Protein AF-A0A7U9MUW4-F1 (afdb_monomer_lite)

Foldseek 3Di:
DCQVVDPALLVRPCPVDPVPVCPQVFFDLAHCVCVVVLSVCCVPPNPVVSVVQVVLLVVLLVCCCVQQDPVPCNLLSRLLSSPDGSVLSVVLVVVLVVDPCSVVDDSPVSNVSSSVSSVVSCVVVVHDSDGGHDD

pLDDT: mean 93.7, std 6.71, range [52.69, 98.75]

Sequence (135 aa):
MEHNGVEYCCQCREYPCEKYEHIDDFDSFITHRNRRADLEKVRQFGAEAYNTEQMEKMKILDILLSGYNDGRKKTFFCVAVNLLNLQELREALREIESRLDMETLTLKEKSAFATGVLSEIASRRKVDLKLHRKK

Structure (mmCIF, N/CA/C/O backbone):
data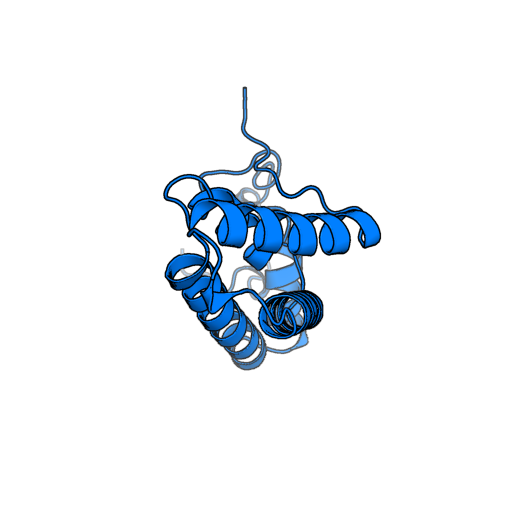_AF-A0A7U9MUW4-F1
#
_entry.id   AF-A0A7U9MUW4-F1
#
loop_
_atom_site.group_PDB
_atom_site.id
_atom_site.type_symbol
_atom_site.label_atom_id
_atom_site.label_alt_id
_atom_site.label_comp_id
_atom_site.label_asym_id
_atom_site.label_entity_id
_atom_site.label_seq_id
_atom_site.pdbx_PDB_ins_code
_atom_site.Cartn_x
_atom_site.Cartn_y
_atom_site.Cartn_z
_atom_site.occupancy
_atom_site.B_iso_or_equiv
_atom_site.auth_seq_id
_atom_site.auth_comp_id
_atom_site.auth_asym_id
_atom_site.auth_atom_id
_atom_site.pdbx_PDB_model_num
ATOM 1 N N . MET A 1 1 ? 9.875 16.025 -26.424 1.00 52.69 1 MET A N 1
ATOM 2 C CA . MET A 1 1 ? 10.540 14.825 -26.965 1.00 52.69 1 MET A CA 1
ATOM 3 C C . MET A 1 1 ? 9.595 13.663 -26.761 1.00 52.69 1 MET A C 1
ATOM 5 O O . MET A 1 1 ? 9.322 13.305 -25.623 1.00 52.69 1 MET A O 1
ATOM 9 N N . GLU A 1 2 ? 9.020 13.166 -27.849 1.00 60.44 2 GLU A N 1
ATOM 10 C CA . GLU A 1 2 ? 8.216 11.947 -27.843 1.00 60.44 2 GLU A CA 1
ATOM 11 C C . GLU A 1 2 ? 9.194 10.770 -27.883 1.00 60.44 2 GLU A C 1
ATOM 13 O O . GLU A 1 2 ? 9.922 10.601 -28.858 1.00 60.44 2 GLU A O 1
ATOM 18 N N . HIS A 1 3 ? 9.274 9.988 -26.805 1.00 67.31 3 HIS A N 1
ATOM 19 C CA . HIS A 1 3 ? 10.130 8.799 -26.739 1.00 67.31 3 HIS A CA 1
ATOM 20 C C . HIS A 1 3 ? 9.488 7.646 -27.533 1.00 67.31 3 HIS A C 1
ATOM 22 O O . HIS A 1 3 ? 9.123 6.625 -26.962 1.00 67.31 3 HIS A O 1
ATOM 28 N N . ASN A 1 4 ? 9.286 7.819 -28.845 1.00 72.38 4 ASN A N 1
ATOM 29 C CA . ASN A 1 4 ? 8.655 6.833 -29.737 1.00 72.38 4 ASN A CA 1
ATOM 30 C C . ASN A 1 4 ? 7.256 6.346 -29.296 1.00 72.38 4 ASN A C 1
ATOM 32 O O . ASN A 1 4 ? 6.879 5.215 -29.588 1.00 72.38 4 ASN A O 1
ATOM 36 N N . GLY A 1 5 ? 6.483 7.173 -28.586 1.00 79.88 5 GLY A N 1
ATOM 37 C CA . GLY A 1 5 ? 5.124 6.810 -28.164 1.00 79.88 5 GLY A CA 1
ATOM 38 C C . GLY A 1 5 ? 5.054 5.669 -27.142 1.00 79.88 5 GLY A C 1
ATOM 39 O O . GLY A 1 5 ? 4.019 5.021 -27.041 1.00 79.88 5 GLY A O 1
ATOM 40 N N . VAL A 1 6 ? 6.137 5.401 -26.400 1.00 85.31 6 VAL A N 1
ATOM 41 C CA . VAL A 1 6 ? 6.113 4.404 -25.319 1.00 85.31 6 VAL A CA 1
ATOM 42 C C . VAL A 1 6 ? 5.205 4.852 -24.169 1.00 85.31 6 VAL A C 1
ATOM 44 O O . VAL A 1 6 ? 5.213 6.020 -23.779 1.00 85.31 6 VAL A O 1
ATOM 47 N N . GLU A 1 7 ? 4.446 3.915 -23.604 1.00 85.88 7 GLU A N 1
ATOM 48 C CA . GLU A 1 7 ? 3.471 4.176 -22.535 1.00 85.88 7 GLU A CA 1
ATOM 49 C C . GLU A 1 7 ? 4.119 4.168 -21.144 1.00 85.88 7 GLU A C 1
ATOM 51 O O . GLU A 1 7 ? 3.690 4.886 -20.241 1.00 85.88 7 GLU A O 1
ATOM 56 N N . TYR A 1 8 ? 5.182 3.377 -20.970 1.00 88.38 8 TYR A N 1
ATOM 57 C CA . TYR A 1 8 ? 5.873 3.209 -19.695 1.00 88.38 8 TYR A CA 1
ATOM 58 C C . TYR A 1 8 ? 7.357 3.543 -19.804 1.00 88.38 8 TYR A C 1
ATOM 60 O O . TYR A 1 8 ? 8.021 3.222 -20.788 1.00 88.38 8 TYR A O 1
ATOM 68 N N . CYS A 1 9 ? 7.920 4.110 -18.731 1.00 91.12 9 CYS A N 1
ATOM 69 C CA . CYS A 1 9 ? 9.351 4.418 -18.665 1.00 91.12 9 CYS A CA 1
ATOM 70 C C . CYS A 1 9 ? 10.216 3.187 -18.977 1.00 91.12 9 CYS A C 1
ATOM 72 O O . CYS A 1 9 ? 11.165 3.307 -19.738 1.00 91.12 9 CYS A O 1
ATOM 74 N N . CYS A 1 10 ? 9.847 1.997 -18.486 1.00 91.81 10 CYS A N 1
ATOM 75 C CA . CYS A 1 10 ? 10.587 0.752 -18.726 1.00 91.81 10 CYS A CA 1
ATOM 76 C C . CYS A 1 10 ? 10.610 0.264 -20.185 1.00 91.81 10 CYS A C 1
ATOM 78 O O . CYS A 1 10 ? 11.362 -0.658 -20.493 1.00 91.81 10 CYS A O 1
ATOM 80 N N . GLN A 1 11 ? 9.815 0.867 -21.073 1.00 90.38 11 GLN A N 1
ATOM 81 C CA . GLN A 1 11 ? 9.820 0.597 -22.513 1.00 90.38 11 GLN A CA 1
ATOM 82 C C . GLN A 1 11 ? 10.758 1.549 -23.278 1.00 90.38 11 GLN A C 1
ATOM 84 O O . GLN A 1 11 ? 11.082 1.303 -24.440 1.00 90.38 11 GLN A O 1
ATOM 89 N N . CYS A 1 12 ? 11.206 2.640 -22.649 1.00 90.94 12 CYS A N 1
ATOM 90 C CA . CYS A 1 12 ? 12.159 3.562 -23.250 1.00 90.94 12 CYS A CA 1
ATOM 91 C C . CYS A 1 12 ? 13.559 2.934 -23.297 1.00 90.94 12 CYS A C 1
ATOM 93 O O . CYS A 1 12 ? 14.035 2.383 -22.307 1.00 90.94 12 CYS A O 1
ATOM 95 N N . ARG A 1 13 ? 14.264 3.077 -24.426 1.00 88.31 13 ARG A N 1
ATOM 96 C CA . ARG A 1 13 ? 15.649 2.586 -24.579 1.00 88.31 13 ARG A CA 1
ATOM 97 C C . ARG A 1 13 ? 16.645 3.280 -23.652 1.00 88.31 13 ARG A C 1
ATOM 99 O O . ARG A 1 13 ? 17.680 2.709 -23.341 1.00 88.31 13 ARG A O 1
ATOM 106 N N . GLU A 1 14 ? 16.330 4.500 -23.233 1.00 91.00 14 GLU A N 1
ATOM 107 C CA . GLU A 1 14 ? 17.152 5.295 -22.319 1.00 91.00 14 GLU A CA 1
ATOM 108 C C . GLU A 1 14 ? 16.835 5.001 -20.849 1.00 91.00 14 GLU A C 1
ATOM 110 O O . GLU A 1 14 ? 17.419 5.624 -19.972 1.00 91.00 14 GLU A O 1
ATOM 115 N N . TYR A 1 15 ? 15.891 4.101 -20.547 1.00 89.69 15 TYR A N 1
ATOM 116 C CA . TYR A 1 15 ? 15.525 3.797 -19.169 1.00 89.69 15 TYR A CA 1
ATOM 117 C C . TYR A 1 15 ? 16.528 2.847 -18.495 1.00 89.69 15 TYR A C 1
ATOM 119 O O . TYR A 1 15 ? 16.841 1.795 -19.057 1.00 89.69 15 TYR A O 1
ATOM 127 N N . PRO A 1 16 ? 16.939 3.127 -17.243 1.00 92.31 16 PRO A N 1
ATOM 128 C CA . PRO A 1 16 ? 16.677 4.348 -16.472 1.00 92.31 16 PRO A CA 1
ATOM 129 C C . PRO A 1 16 ? 17.513 5.538 -16.981 1.00 92.31 16 PRO A C 1
ATOM 131 O O . PRO A 1 16 ? 18.723 5.408 -17.140 1.00 92.31 16 PRO A O 1
ATOM 134 N N . CYS A 1 17 ? 16.879 6.697 -17.200 1.00 91.38 17 CYS A N 1
ATOM 135 C CA . CYS A 1 17 ? 17.562 7.914 -17.660 1.00 91.38 17 CYS A CA 1
ATOM 136 C C . CYS A 1 17 ? 17.969 8.818 -16.484 1.00 91.38 17 CYS A C 1
ATOM 138 O O . CYS A 1 17 ? 17.646 8.520 -15.335 1.00 91.38 17 CYS A O 1
ATOM 140 N N . GLU A 1 18 ? 18.608 9.958 -16.763 1.00 91.75 18 GLU A N 1
ATOM 141 C CA . GLU A 1 18 ? 19.039 10.956 -15.760 1.00 91.75 18 GLU A CA 1
ATOM 142 C C . GLU A 1 18 ? 17.930 11.379 -14.776 1.00 91.75 18 GLU A C 1
ATOM 144 O O . GLU A 1 18 ? 18.191 11.649 -13.612 1.00 91.75 18 GLU A O 1
ATOM 149 N N . LYS A 1 19 ? 16.654 11.341 -15.189 1.00 87.56 19 LYS A N 1
ATOM 150 C CA . LYS A 1 19 ? 15.511 11.651 -14.308 1.00 87.56 19 LYS A CA 1
ATOM 151 C C . LYS A 1 19 ? 15.303 10.634 -13.182 1.00 87.56 19 LYS A C 1
ATOM 153 O O . LYS A 1 19 ? 14.582 10.926 -12.233 1.00 87.56 19 LYS A O 1
ATOM 158 N N . TYR A 1 20 ? 15.858 9.431 -13.322 1.00 90.38 20 TYR A N 1
ATOM 159 C CA . TYR A 1 20 ? 15.832 8.386 -12.299 1.00 90.38 20 TYR A CA 1
ATOM 160 C C . TYR A 1 20 ? 17.032 8.464 -11.350 1.00 90.38 20 TYR A C 1
ATOM 162 O O . TYR A 1 20 ? 17.103 7.684 -10.399 1.00 90.38 20 TYR A O 1
ATOM 170 N N . GLU A 1 21 ? 17.956 9.399 -11.572 1.00 89.44 21 GLU A N 1
ATOM 171 C CA . GLU A 1 21 ? 18.997 9.711 -10.603 1.00 89.44 21 GLU A CA 1
ATOM 172 C C . GLU A 1 21 ? 18.343 10.315 -9.350 1.00 89.44 21 GLU A C 1
ATOM 174 O O . GLU A 1 21 ? 17.508 11.215 -9.441 1.00 89.44 21 GLU A O 1
ATOM 179 N N . HIS A 1 22 ? 18.652 9.766 -8.172 1.00 90.25 22 HIS A N 1
ATOM 180 C CA . HIS A 1 22 ? 18.123 10.199 -6.868 1.00 90.25 22 HIS A CA 1
ATOM 181 C C . HIS A 1 22 ? 16.588 10.166 -6.684 1.00 90.25 22 HIS A C 1
ATOM 183 O O . HIS A 1 22 ? 16.076 10.574 -5.640 1.00 90.25 22 HIS A O 1
ATOM 189 N N . ILE A 1 23 ? 15.819 9.655 -7.655 1.00 88.81 23 ILE A N 1
ATOM 190 C CA . ILE A 1 23 ? 14.343 9.693 -7.624 1.00 88.81 23 ILE A CA 1
ATOM 191 C C . ILE A 1 23 ? 13.732 8.833 -6.501 1.00 88.81 23 ILE A C 1
ATOM 193 O O . ILE A 1 23 ? 12.582 9.046 -6.104 1.00 88.81 23 ILE A O 1
ATOM 197 N N . ASP A 1 24 ? 14.498 7.868 -5.992 1.00 89.75 24 ASP A N 1
ATOM 198 C CA . ASP A 1 24 ? 14.100 6.945 -4.926 1.00 89.75 24 ASP A CA 1
ATOM 199 C C . ASP A 1 24 ? 14.809 7.248 -3.588 1.00 89.75 24 ASP A C 1
ATOM 201 O O . ASP A 1 24 ? 14.617 6.511 -2.624 1.00 89.75 24 ASP A O 1
ATOM 205 N N . ASP A 1 25 ? 15.588 8.337 -3.500 1.00 91.38 25 ASP A N 1
ATOM 206 C CA . ASP A 1 25 ? 16.310 8.718 -2.272 1.00 91.38 25 ASP A CA 1
ATOM 207 C C . ASP A 1 25 ? 15.349 9.066 -1.129 1.00 91.38 25 ASP A C 1
ATOM 209 O O . ASP A 1 25 ? 15.627 8.805 0.042 1.00 91.38 25 ASP A O 1
ATOM 213 N N . PHE A 1 26 ? 14.209 9.670 -1.474 1.00 93.44 26 PHE A N 1
ATOM 214 C CA . PHE A 1 26 ? 13.174 10.052 -0.527 1.00 93.44 26 PHE A CA 1
ATOM 215 C C . PHE A 1 26 ? 11.787 9.828 -1.113 1.00 93.44 26 PHE A C 1
ATOM 217 O O . PHE A 1 26 ? 11.531 10.085 -2.289 1.00 93.44 26 PHE A O 1
ATOM 224 N N . ASP A 1 27 ? 10.872 9.421 -0.246 1.00 94.31 27 ASP A N 1
ATOM 225 C CA . ASP A 1 27 ? 9.451 9.348 -0.519 1.00 94.31 27 ASP A CA 1
ATOM 226 C C . ASP A 1 27 ? 8.833 10.752 -0.590 1.00 94.31 27 ASP A C 1
ATOM 228 O O . ASP A 1 27 ? 9.218 11.682 0.128 1.00 94.31 27 ASP A O 1
ATOM 232 N N . SER A 1 28 ? 7.805 10.880 -1.425 1.00 89.19 28 SER A N 1
ATOM 233 C CA . SER A 1 28 ? 6.992 12.088 -1.542 1.00 89.19 28 SER A CA 1
ATOM 234 C C . SER A 1 28 ? 5.758 11.999 -0.625 1.00 89.19 28 SER A C 1
ATOM 236 O O . SER A 1 28 ? 5.852 11.702 0.572 1.00 89.19 28 SER A O 1
ATOM 238 N N . PHE A 1 29 ? 4.567 12.255 -1.170 1.00 88.25 29 PHE A N 1
ATOM 239 C CA . PHE A 1 29 ? 3.306 11.944 -0.496 1.00 88.25 29 PHE A CA 1
ATOM 240 C C . PHE A 1 29 ? 2.948 10.448 -0.598 1.00 88.25 29 PHE A C 1
ATOM 242 O O . PHE A 1 29 ? 2.109 9.979 0.171 1.00 88.25 29 PHE A O 1
ATOM 249 N N . ILE A 1 30 ? 3.618 9.705 -1.489 1.00 91.69 30 ILE A N 1
ATOM 250 C CA . ILE A 1 30 ? 3.590 8.239 -1.607 1.00 91.69 30 ILE A CA 1
ATOM 251 C C . ILE A 1 30 ? 5.008 7.669 -1.512 1.00 91.69 30 ILE A C 1
ATOM 253 O O . ILE A 1 30 ? 5.985 8.392 -1.718 1.00 91.69 30 ILE A O 1
ATOM 257 N N . THR A 1 31 ? 5.119 6.371 -1.218 1.00 95.00 31 THR A N 1
ATOM 258 C CA . THR A 1 31 ? 6.424 5.704 -1.205 1.00 95.00 31 THR A CA 1
ATOM 259 C C . THR A 1 31 ? 6.929 5.420 -2.616 1.00 95.00 31 THR A C 1
ATOM 261 O O . THR A 1 31 ? 6.150 5.128 -3.521 1.00 95.00 31 THR A O 1
ATOM 264 N N . HIS A 1 32 ? 8.238 5.532 -2.811 1.00 94.44 32 HIS A N 1
ATOM 265 C CA . HIS A 1 32 ? 8.919 5.270 -4.076 1.00 94.44 32 HIS A CA 1
ATOM 266 C C . HIS A 1 32 ? 9.537 3.867 -4.127 1.00 94.44 32 HIS A C 1
ATOM 268 O O . HIS A 1 32 ? 9.910 3.398 -5.198 1.00 94.44 32 HIS A O 1
ATOM 274 N N . ARG A 1 33 ? 9.592 3.153 -2.994 1.00 93.06 33 ARG A N 1
ATOM 275 C CA . ARG A 1 33 ? 10.347 1.896 -2.847 1.00 93.06 33 ARG A CA 1
ATOM 276 C C . ARG A 1 33 ? 9.958 0.787 -3.825 1.00 93.06 33 ARG A C 1
ATOM 278 O O . ARG A 1 33 ? 10.830 0.035 -4.247 1.00 93.06 33 ARG A O 1
ATOM 285 N N . ASN A 1 34 ? 8.687 0.707 -4.221 1.00 94.44 34 ASN A N 1
ATOM 286 C CA . ASN A 1 34 ? 8.231 -0.285 -5.197 1.00 94.44 34 ASN A CA 1
ATOM 287 C C . ASN A 1 34 ? 8.254 0.211 -6.649 1.00 94.44 34 ASN A C 1
ATOM 289 O O . ASN A 1 34 ? 8.086 -0.605 -7.548 1.00 94.44 34 ASN A O 1
ATOM 293 N N . ARG A 1 35 ? 8.544 1.493 -6.922 1.00 92.75 35 ARG A N 1
ATOM 294 C CA . ARG A 1 35 ? 8.459 2.089 -8.271 1.00 92.75 35 ARG A CA 1
ATOM 295 C C . ARG A 1 35 ? 9.232 1.288 -9.318 1.00 92.75 35 ARG A C 1
ATOM 297 O O . ARG A 1 35 ? 8.700 0.979 -10.381 1.00 92.75 35 ARG A O 1
ATOM 304 N N . ARG A 1 36 ? 10.493 0.953 -9.033 1.00 92.81 36 ARG A N 1
ATOM 305 C CA . ARG A 1 36 ? 11.341 0.211 -9.981 1.00 92.81 36 ARG A CA 1
ATOM 306 C C . ARG A 1 36 ? 10.854 -1.223 -10.174 1.00 92.81 36 ARG A C 1
ATOM 308 O O . ARG A 1 36 ? 10.845 -1.702 -11.303 1.00 92.81 36 ARG A O 1
ATOM 315 N N . ALA A 1 37 ? 10.430 -1.883 -9.097 1.00 93.12 37 ALA A N 1
ATOM 316 C CA . ALA A 1 37 ? 9.878 -3.235 -9.156 1.00 93.12 37 ALA A CA 1
ATOM 317 C C . ALA A 1 37 ? 8.541 -3.274 -9.917 1.00 93.12 37 ALA A C 1
ATOM 319 O O . ALA A 1 37 ? 8.300 -4.195 -10.688 1.00 93.12 37 ALA A O 1
ATOM 320 N N . ASP A 1 38 ? 7.703 -2.252 -9.764 1.00 94.94 38 ASP A N 1
ATOM 321 C CA . ASP A 1 38 ? 6.439 -2.106 -10.484 1.00 94.94 38 ASP A CA 1
ATOM 322 C C . ASP A 1 38 ? 6.668 -1.896 -11.986 1.00 94.94 38 ASP A C 1
ATOM 324 O O . ASP A 1 38 ? 6.044 -2.561 -12.811 1.00 94.94 38 ASP A O 1
ATOM 328 N N . LEU A 1 39 ? 7.626 -1.040 -12.356 1.00 94.44 39 LEU A N 1
ATOM 329 C CA . LEU A 1 39 ? 8.037 -0.874 -13.753 1.00 94.44 39 LEU A CA 1
ATOM 330 C C . LEU A 1 39 ? 8.613 -2.170 -14.340 1.00 94.44 39 LEU A C 1
ATOM 332 O O . LEU A 1 39 ? 8.370 -2.480 -15.507 1.00 94.44 39 LEU A O 1
ATOM 336 N N . GLU A 1 40 ? 9.333 -2.952 -13.535 1.00 94.25 40 GLU A N 1
ATOM 337 C CA . GLU A 1 40 ? 9.820 -4.268 -13.940 1.00 94.25 40 GLU A CA 1
ATOM 338 C C . GLU A 1 40 ? 8.674 -5.266 -14.152 1.00 94.25 40 GLU A C 1
ATOM 340 O O . GLU A 1 40 ? 8.685 -5.995 -15.141 1.00 94.25 40 GLU A O 1
ATOM 345 N N . LYS A 1 41 ? 7.642 -5.262 -13.298 1.00 94.56 41 LYS A N 1
ATOM 346 C CA . LYS A 1 41 ? 6.437 -6.081 -13.504 1.00 94.56 41 LYS A CA 1
ATOM 347 C C . LYS A 1 41 ? 5.741 -5.742 -14.817 1.00 94.56 41 LYS A C 1
ATOM 349 O O . LYS A 1 41 ? 5.374 -6.655 -15.550 1.00 94.56 41 LYS A O 1
ATOM 354 N N . VAL A 1 42 ? 5.598 -4.454 -15.139 1.00 95.31 42 VAL A N 1
ATOM 355 C CA . VAL A 1 42 ? 5.034 -4.025 -16.430 1.00 95.31 42 VAL A CA 1
ATOM 356 C C . VAL A 1 42 ? 5.887 -4.540 -17.588 1.00 95.31 42 VAL A C 1
ATOM 358 O O . VAL A 1 42 ? 5.347 -5.030 -18.576 1.00 95.31 42 VAL A O 1
ATOM 361 N N . ARG A 1 43 ? 7.218 -4.486 -17.461 1.00 93.12 43 ARG A N 1
ATOM 362 C CA . ARG A 1 43 ? 8.137 -4.993 -18.487 1.00 93.12 43 ARG A CA 1
ATOM 363 C C . ARG A 1 43 ? 8.029 -6.510 -18.679 1.00 93.12 43 ARG A C 1
ATOM 365 O O . ARG A 1 43 ? 8.093 -6.973 -19.811 1.00 93.12 43 ARG A O 1
ATOM 372 N N . GLN A 1 44 ? 7.889 -7.269 -17.593 1.00 95.31 44 GLN A N 1
ATOM 373 C CA . GLN A 1 44 ? 7.884 -8.737 -17.614 1.00 95.31 44 GLN A CA 1
ATOM 374 C C . GLN A 1 44 ? 6.522 -9.337 -17.974 1.00 95.31 44 GLN A C 1
ATOM 376 O O . GLN A 1 44 ? 6.462 -10.316 -18.713 1.00 95.31 44 GLN A O 1
ATOM 381 N N . PHE A 1 45 ? 5.438 -8.770 -17.444 1.00 94.75 45 PHE A N 1
ATOM 382 C CA . PHE A 1 45 ? 4.092 -9.352 -17.510 1.00 94.75 45 PHE A CA 1
ATOM 383 C C . PHE A 1 45 ? 3.094 -8.493 -18.294 1.00 94.75 45 PHE A C 1
ATOM 385 O O . PHE A 1 45 ? 1.960 -8.913 -18.510 1.00 94.75 45 PHE A O 1
ATOM 392 N N . GLY A 1 46 ? 3.505 -7.304 -18.736 1.00 94.69 46 GLY A N 1
ATOM 393 C CA . GLY A 1 46 ? 2.654 -6.363 -19.452 1.00 94.69 46 GLY A CA 1
ATOM 394 C C . GLY A 1 46 ? 1.839 -5.446 -18.536 1.00 94.69 46 GLY A C 1
ATOM 395 O O . GLY A 1 46 ? 1.620 -5.703 -17.349 1.00 94.69 46 GLY A O 1
ATOM 396 N N . ALA A 1 47 ? 1.373 -4.346 -19.127 1.00 93.69 47 ALA A N 1
ATOM 397 C CA . ALA A 1 47 ? 0.589 -3.313 -18.457 1.00 93.69 47 ALA A CA 1
ATOM 398 C C . ALA A 1 47 ? -0.753 -3.831 -17.923 1.00 93.69 47 ALA A C 1
ATOM 400 O O . ALA A 1 47 ? -1.155 -3.481 -16.818 1.00 93.69 47 ALA A O 1
ATOM 401 N N . GLU A 1 48 ? -1.434 -4.694 -18.679 1.00 95.62 48 GLU A N 1
ATOM 402 C CA . GLU A 1 48 ? -2.745 -5.235 -18.307 1.00 95.62 48 GLU A CA 1
ATOM 403 C C . GLU A 1 48 ? -2.683 -6.084 -17.028 1.00 95.62 48 GLU A C 1
ATOM 405 O O . GLU A 1 48 ? -3.484 -5.890 -16.107 1.00 95.62 48 GLU A O 1
ATOM 410 N N . ALA A 1 49 ? -1.690 -6.973 -16.929 1.00 95.69 49 ALA A N 1
ATOM 411 C CA . ALA A 1 49 ? -1.479 -7.800 -15.745 1.00 95.69 49 ALA A CA 1
ATOM 412 C C . ALA A 1 49 ? -1.153 -6.940 -14.515 1.00 95.69 49 ALA A C 1
ATOM 414 O O . ALA A 1 49 ? -1.741 -7.126 -13.446 1.00 95.69 49 ALA A O 1
ATOM 415 N N . TYR A 1 50 ? -0.267 -5.951 -14.678 1.00 95.62 50 TYR A N 1
ATOM 416 C CA . TYR A 1 50 ? 0.054 -4.998 -13.618 1.00 95.62 50 TYR A CA 1
ATOM 417 C C . TYR A 1 50 ? -1.181 -4.205 -13.170 1.00 95.62 50 TYR A C 1
ATOM 419 O O . TYR A 1 50 ? -1.473 -4.150 -11.976 1.00 95.62 50 TYR A O 1
ATOM 427 N N . ASN A 1 51 ? -1.943 -3.641 -14.109 1.00 95.44 51 ASN A N 1
ATOM 428 C CA . ASN A 1 51 ? -3.143 -2.857 -13.815 1.00 95.44 51 ASN A CA 1
ATOM 429 C C . ASN A 1 51 ? -4.214 -3.702 -13.116 1.00 95.44 51 ASN A C 1
ATOM 431 O O . ASN A 1 51 ? -4.879 -3.213 -12.205 1.00 95.44 51 ASN A O 1
ATOM 435 N N . THR A 1 52 ? -4.342 -4.980 -13.476 1.00 97.50 52 THR A N 1
ATOM 436 C CA . THR A 1 52 ? -5.230 -5.924 -12.784 1.00 97.50 52 THR A CA 1
ATOM 437 C C . THR A 1 52 ? -4.823 -6.114 -11.323 1.00 97.50 52 THR A C 1
ATOM 439 O O . THR A 1 52 ? -5.673 -6.021 -10.437 1.00 97.50 52 THR A O 1
ATOM 442 N N . GLU A 1 53 ? -3.526 -6.285 -11.039 1.00 97.06 53 GLU A N 1
ATOM 443 C CA . GLU A 1 53 ? -3.021 -6.325 -9.659 1.00 97.06 53 GLU A CA 1
ATOM 444 C C . GLU A 1 53 ? -3.309 -5.007 -8.916 1.00 97.06 53 GLU A C 1
ATOM 446 O O . GLU A 1 53 ? -3.774 -5.032 -7.773 1.00 97.06 53 GLU A O 1
ATOM 451 N N . GLN A 1 54 ? -3.090 -3.853 -9.560 1.00 97.25 54 GLN A N 1
ATOM 452 C CA . GLN A 1 54 ? -3.350 -2.546 -8.946 1.00 97.25 54 GLN A CA 1
ATOM 453 C C . GLN A 1 54 ? -4.838 -2.320 -8.656 1.00 97.25 54 GLN A C 1
ATOM 455 O O . GLN A 1 54 ? -5.169 -1.775 -7.606 1.00 97.25 54 GLN A O 1
ATOM 460 N N . MET A 1 55 ? -5.748 -2.772 -9.524 1.00 98.38 55 MET A N 1
ATOM 461 C CA . MET A 1 55 ? -7.193 -2.706 -9.270 1.00 98.38 55 MET A CA 1
ATOM 462 C C . MET A 1 55 ? -7.593 -3.502 -8.031 1.00 98.38 55 MET A C 1
ATOM 464 O O . MET A 1 55 ? -8.374 -3.021 -7.212 1.00 98.38 55 MET A O 1
ATOM 468 N N . GLU A 1 56 ? -7.027 -4.692 -7.853 1.00 98.44 56 GLU A N 1
ATOM 469 C CA . GLU A 1 56 ? -7.263 -5.494 -6.655 1.00 98.44 56 GLU A CA 1
ATOM 470 C C . GLU A 1 56 ? -6.704 -4.807 -5.403 1.00 98.44 56 GLU A C 1
ATOM 472 O O . GLU A 1 56 ? -7.397 -4.702 -4.392 1.00 98.44 56 GLU A O 1
ATOM 477 N N . LYS A 1 57 ? -5.491 -4.247 -5.480 1.00 98.62 57 LYS A N 1
ATOM 478 C CA . LYS A 1 57 ? -4.916 -3.441 -4.393 1.00 98.62 57 LYS A CA 1
ATOM 479 C C . LYS A 1 57 ? -5.775 -2.219 -4.049 1.00 98.62 57 LYS A C 1
ATOM 481 O O . LYS A 1 57 ? -5.942 -1.918 -2.868 1.00 98.62 57 LYS A O 1
ATOM 486 N N . MET A 1 58 ? -6.356 -1.545 -5.043 1.00 98.38 58 MET A N 1
ATOM 487 C CA . MET A 1 58 ? -7.264 -0.412 -4.830 1.00 98.38 58 MET A CA 1
ATOM 488 C C . MET A 1 58 ? -8.536 -0.825 -4.087 1.00 98.38 58 MET A C 1
ATOM 490 O O . MET A 1 58 ? -8.925 -0.132 -3.151 1.00 98.38 58 MET A O 1
ATOM 494 N N . LYS A 1 59 ? -9.145 -1.966 -4.434 1.00 98.62 59 LYS A N 1
ATOM 495 C CA . LYS A 1 59 ? -10.311 -2.498 -3.703 1.00 98.62 59 LYS A CA 1
ATOM 496 C C . LYS A 1 59 ? -9.974 -2.780 -2.239 1.00 98.62 59 LYS A C 1
ATOM 498 O O . LYS A 1 59 ? -10.738 -2.425 -1.349 1.00 98.62 59 LYS A O 1
ATOM 503 N N . ILE A 1 60 ? -8.808 -3.372 -1.978 1.00 98.75 60 ILE A N 1
ATOM 504 C CA . ILE A 1 60 ? -8.349 -3.632 -0.607 1.00 98.75 60 ILE A CA 1
ATOM 505 C C . ILE A 1 60 ? -8.135 -2.319 0.154 1.00 98.75 60 ILE A C 1
ATOM 507 O O . ILE A 1 60 ? -8.541 -2.200 1.309 1.00 98.75 60 ILE A O 1
ATOM 511 N N . LEU A 1 61 ? -7.525 -1.320 -0.487 1.00 98.62 61 LEU A N 1
ATOM 512 C CA . LEU A 1 61 ? -7.349 -0.005 0.120 1.00 98.62 61 LEU A CA 1
ATOM 513 C C . LEU A 1 61 ? -8.693 0.648 0.462 1.00 98.62 61 LEU A C 1
ATOM 515 O O . LEU A 1 61 ? -8.814 1.224 1.539 1.00 98.62 61 LEU A O 1
ATOM 519 N N . ASP A 1 62 ? -9.689 0.544 -0.415 1.00 98.62 62 ASP A N 1
ATOM 520 C CA . ASP A 1 62 ? -11.029 1.088 -0.179 1.00 98.62 62 ASP A CA 1
ATOM 521 C C . ASP A 1 62 ? -11.709 0.440 1.038 1.00 98.62 62 ASP A C 1
ATOM 523 O O . ASP A 1 62 ? -12.217 1.145 1.912 1.00 98.62 62 ASP A O 1
ATOM 527 N N . ILE A 1 63 ? -11.603 -0.888 1.171 1.00 98.31 63 ILE A N 1
ATOM 528 C CA . ILE A 1 63 ? -12.077 -1.630 2.350 1.00 98.31 63 ILE A CA 1
ATOM 529 C C . ILE A 1 63 ? -11.382 -1.127 3.622 1.00 98.31 63 ILE A C 1
ATOM 531 O O . ILE A 1 63 ? -12.045 -0.801 4.610 1.00 98.31 63 ILE A O 1
ATOM 535 N N . LEU A 1 64 ? -10.048 -1.015 3.599 1.00 98.38 64 LEU A N 1
ATOM 536 C CA . LEU A 1 64 ? -9.258 -0.532 4.737 1.00 98.38 64 LEU A CA 1
ATOM 537 C C . LEU A 1 64 ? -9.645 0.902 5.132 1.00 98.38 64 LEU A C 1
ATOM 539 O O . LEU A 1 64 ? -9.811 1.209 6.313 1.00 98.38 64 LEU A O 1
ATOM 543 N N . LEU A 1 65 ? -9.818 1.788 4.151 1.00 98.19 65 LEU A N 1
ATOM 544 C CA . LEU A 1 65 ? -10.161 3.185 4.398 1.00 98.19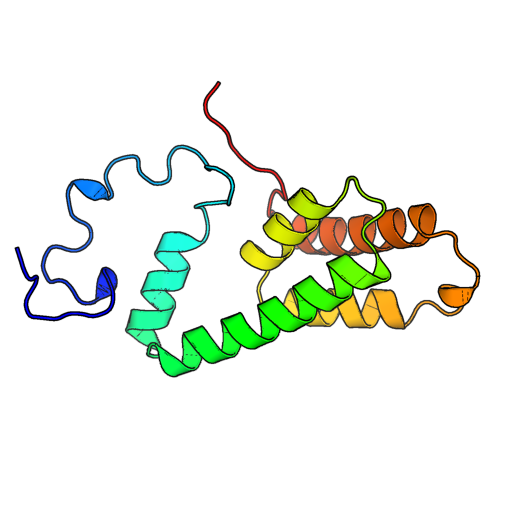 65 LEU A CA 1
ATOM 545 C C . LEU A 1 65 ? -11.598 3.366 4.888 1.00 98.19 65 LEU A C 1
ATOM 547 O O . LEU A 1 65 ? -11.824 4.205 5.756 1.00 98.19 65 LEU A O 1
ATOM 551 N N . SER A 1 66 ? -12.545 2.588 4.376 1.00 97.19 66 SER A N 1
ATOM 552 C CA . SER A 1 66 ? -13.958 2.713 4.741 1.00 97.19 66 SER A CA 1
ATOM 553 C C . SER A 1 66 ? -14.273 2.050 6.083 1.00 97.19 66 SER A C 1
ATOM 555 O O . SER A 1 66 ? -15.044 2.592 6.872 1.00 97.19 66 SER A O 1
ATOM 557 N N . GLY A 1 67 ? -13.661 0.896 6.374 1.00 95.94 67 GLY A N 1
ATOM 558 C CA . GLY A 1 67 ? -13.963 0.111 7.576 1.00 95.94 67 GLY A CA 1
ATOM 559 C C . GLY A 1 67 ? -13.039 0.355 8.771 1.00 95.94 67 GLY A C 1
ATOM 560 O O . GLY A 1 67 ? -13.433 0.096 9.910 1.00 95.94 67 GLY A O 1
ATOM 561 N N . TYR A 1 68 ? -11.814 0.838 8.534 1.00 97.50 68 TYR A N 1
ATOM 562 C CA . TYR A 1 68 ? -10.733 0.769 9.529 1.00 97.50 68 TYR A CA 1
ATOM 563 C C . TYR A 1 68 ? -9.951 2.071 9.695 1.00 97.50 68 TYR A C 1
ATOM 565 O O . TYR A 1 68 ? -9.048 2.142 10.524 1.00 97.50 68 TYR A O 1
ATOM 573 N N . ASN A 1 69 ? -10.261 3.125 8.940 1.00 97.00 69 ASN A N 1
ATOM 574 C CA . ASN A 1 69 ? -9.603 4.415 9.112 1.00 97.00 69 ASN A CA 1
ATOM 575 C C . ASN A 1 69 ? -10.284 5.238 10.207 1.00 97.00 69 ASN A C 1
ATOM 577 O O . ASN A 1 69 ? -11.329 5.839 9.992 1.00 97.00 69 ASN A O 1
ATOM 581 N N . ASP A 1 70 ? -9.619 5.370 11.350 1.00 96.88 70 ASP A N 1
ATOM 582 C CA . ASP A 1 70 ? -10.039 6.236 12.464 1.00 96.88 70 ASP A CA 1
ATOM 583 C C . ASP A 1 70 ? -9.802 7.747 12.227 1.00 96.88 70 ASP A C 1
ATOM 585 O O . ASP A 1 70 ? -9.828 8.547 13.163 1.00 96.88 70 ASP A O 1
ATOM 589 N N . GLY A 1 71 ? -9.507 8.140 10.985 1.00 95.06 71 GLY A N 1
ATOM 590 C CA . GLY A 1 71 ? -9.146 9.502 10.591 1.00 95.06 71 GLY A CA 1
ATOM 591 C C . GLY A 1 71 ? -7.647 9.808 10.674 1.00 95.06 71 GLY A C 1
ATOM 592 O O . GLY A 1 71 ? -7.217 10.851 10.182 1.00 95.06 71 GLY A O 1
ATOM 593 N N . ARG A 1 72 ? -6.825 8.914 11.244 1.00 94.81 72 ARG A N 1
ATOM 594 C CA . ARG A 1 72 ? -5.369 9.108 11.405 1.00 94.81 72 ARG A CA 1
ATOM 595 C C . ARG A 1 72 ? -4.529 8.056 10.681 1.00 94.81 72 ARG A C 1
ATOM 597 O O . ARG A 1 72 ? -3.315 8.229 10.569 1.00 94.81 72 ARG A O 1
ATOM 604 N N . LYS A 1 73 ? -5.142 6.976 10.184 1.00 96.62 73 LYS A N 1
ATOM 605 C CA . LYS A 1 73 ? -4.439 5.837 9.563 1.00 96.62 73 LYS A CA 1
ATOM 606 C C . LYS A 1 73 ? -4.419 5.824 8.039 1.00 96.62 73 LYS A C 1
ATOM 608 O O . LYS A 1 73 ? -3.757 4.962 7.472 1.00 96.62 73 LYS A O 1
ATOM 613 N N . LYS A 1 74 ? -5.021 6.810 7.364 1.00 96.50 74 LYS A N 1
ATOM 614 C CA . LYS A 1 74 ? -5.002 6.916 5.891 1.00 96.50 74 LYS A CA 1
ATOM 615 C C . LYS A 1 74 ? -3.606 6.706 5.287 1.00 96.50 74 LYS A C 1
ATOM 617 O O . LYS A 1 74 ? -3.430 5.826 4.455 1.00 96.50 74 LYS A O 1
ATOM 622 N N . THR A 1 75 ? -2.606 7.470 5.734 1.00 96.38 75 THR A N 1
ATOM 623 C CA . THR A 1 75 ? -1.230 7.348 5.216 1.00 96.38 75 THR A CA 1
ATOM 624 C C . THR A 1 75 ? -0.646 5.960 5.461 1.00 96.38 75 THR A C 1
ATOM 626 O O . THR A 1 75 ? 0.007 5.418 4.578 1.00 96.38 75 THR A O 1
ATOM 629 N N . PHE A 1 76 ? -0.899 5.371 6.632 1.00 97.69 76 PHE A N 1
ATOM 630 C CA . PHE A 1 76 ? -0.419 4.031 6.960 1.00 97.69 76 PHE A CA 1
ATOM 631 C C . PHE A 1 76 ? -0.997 2.983 6.000 1.00 97.69 76 PHE A C 1
ATOM 633 O O . PHE A 1 76 ? -0.234 2.212 5.426 1.00 97.69 76 PHE A O 1
ATOM 640 N N . PHE A 1 77 ? -2.311 3.000 5.753 1.00 98.38 77 PHE A N 1
ATOM 641 C CA . PHE A 1 77 ? -2.939 2.057 4.822 1.00 98.38 77 PHE A CA 1
ATOM 642 C C . PHE A 1 77 ? -2.463 2.250 3.381 1.00 98.38 77 PHE A C 1
ATOM 644 O O . PHE A 1 77 ? -2.152 1.265 2.716 1.00 98.38 77 PHE A O 1
ATOM 651 N N . CYS A 1 78 ? -2.311 3.495 2.916 1.00 97.62 78 CYS A N 1
ATOM 652 C CA . CYS A 1 78 ? -1.747 3.759 1.590 1.00 97.62 78 CYS A CA 1
ATOM 653 C C . CYS A 1 78 ? -0.324 3.196 1.450 1.00 97.62 78 CYS A C 1
ATOM 655 O O . CYS A 1 78 ? 0.004 2.592 0.431 1.00 97.62 78 CYS A O 1
ATOM 657 N N . VAL A 1 79 ? 0.519 3.369 2.474 1.00 97.88 79 VAL A N 1
ATOM 658 C CA . VAL A 1 79 ? 1.889 2.835 2.485 1.00 97.88 79 VAL A CA 1
ATOM 659 C C . VAL A 1 79 ? 1.879 1.306 2.515 1.00 97.88 79 VAL A C 1
ATOM 661 O O . VAL A 1 79 ? 2.593 0.684 1.734 1.00 97.88 79 VAL A O 1
ATOM 664 N N . ALA A 1 80 ? 1.042 0.692 3.354 1.00 98.19 80 ALA A N 1
ATOM 665 C CA . ALA A 1 80 ? 0.918 -0.761 3.445 1.00 98.19 80 ALA A CA 1
ATOM 666 C C . ALA A 1 80 ? 0.488 -1.396 2.117 1.00 98.19 80 ALA A C 1
ATOM 668 O O . ALA A 1 80 ? 1.142 -2.325 1.649 1.00 98.19 80 ALA A O 1
ATOM 669 N N . VAL A 1 81 ? -0.552 -0.863 1.470 1.00 98.06 81 VAL A N 1
ATOM 670 C CA . VAL A 1 81 ? -1.047 -1.379 0.182 1.00 98.06 81 VAL A CA 1
ATOM 671 C C . VAL A 1 81 ? -0.030 -1.189 -0.946 1.00 98.06 81 VAL A C 1
ATOM 673 O O . VAL A 1 81 ? 0.097 -2.044 -1.829 1.00 98.06 81 VAL A O 1
ATOM 676 N N . ASN A 1 82 ? 0.728 -0.090 -0.919 1.00 97.38 82 ASN A N 1
ATOM 677 C CA . ASN A 1 82 ? 1.777 0.128 -1.906 1.00 97.38 82 ASN A CA 1
ATOM 678 C C . ASN A 1 82 ? 2.912 -0.900 -1.754 1.00 97.38 82 ASN A C 1
ATOM 680 O O . ASN A 1 82 ? 3.327 -1.489 -2.751 1.00 97.38 82 ASN A O 1
ATOM 684 N N . LEU A 1 83 ? 3.359 -1.159 -0.518 1.00 97.12 83 LEU A N 1
ATOM 685 C CA . LEU A 1 83 ? 4.555 -1.960 -0.239 1.00 97.12 83 LEU A CA 1
ATOM 686 C C . LEU A 1 83 ? 4.325 -3.469 -0.210 1.00 97.1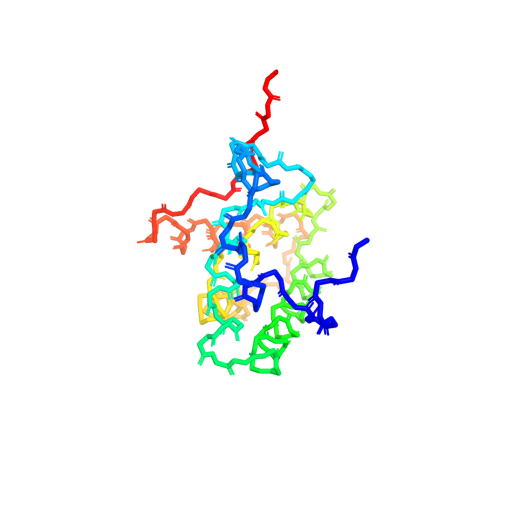2 83 LEU A C 1
ATOM 688 O O . LEU A 1 83 ? 5.160 -4.212 -0.722 1.00 97.12 83 LEU A O 1
ATOM 692 N N . LEU A 1 84 ? 3.224 -3.922 0.389 1.00 97.56 84 LEU A N 1
ATOM 693 C CA . LEU A 1 84 ? 2.906 -5.344 0.496 1.00 97.56 84 LEU A CA 1
ATOM 694 C C . LEU A 1 84 ? 2.400 -5.881 -0.845 1.00 97.56 84 LEU A C 1
ATOM 696 O O . LEU A 1 84 ? 1.770 -5.164 -1.630 1.00 97.56 84 LEU A O 1
ATOM 700 N N . ASN A 1 85 ? 2.675 -7.148 -1.141 1.00 96.12 85 ASN A N 1
ATOM 701 C CA . ASN A 1 85 ? 2.146 -7.778 -2.349 1.00 96.12 85 ASN A CA 1
ATOM 702 C C . ASN A 1 85 ? 0.657 -8.136 -2.189 1.00 96.12 85 ASN A C 1
ATOM 704 O O . ASN A 1 85 ? 0.094 -8.122 -1.094 1.00 96.12 85 ASN A O 1
ATOM 708 N N . LEU A 1 86 ? -0.009 -8.450 -3.302 1.00 97.56 86 LEU A N 1
ATOM 709 C CA . LEU A 1 86 ? -1.446 -8.731 -3.293 1.00 97.56 86 LEU A CA 1
ATOM 710 C C . LEU A 1 86 ? -1.819 -9.922 -2.392 1.00 97.56 86 LEU A C 1
ATOM 712 O O . LEU A 1 86 ? -2.872 -9.905 -1.757 1.00 97.56 86 LEU A O 1
ATOM 716 N N . GLN A 1 87 ? -0.964 -10.943 -2.305 1.00 97.62 87 GLN A N 1
ATOM 717 C CA . GLN A 1 87 ? -1.245 -12.118 -1.483 1.00 97.62 87 GLN A CA 1
ATOM 718 C C . GLN A 1 87 ? -1.188 -11.796 0.014 1.00 97.62 87 GLN A C 1
ATOM 720 O O . GLN A 1 87 ? -2.055 -12.242 0.761 1.00 97.62 87 GLN A O 1
ATOM 725 N N . GLU A 1 88 ? -0.217 -10.986 0.429 1.00 98.19 88 GLU A N 1
ATOM 726 C CA . GLU A 1 88 ? -0.078 -10.471 1.795 1.00 98.19 88 GLU A CA 1
ATOM 727 C C . GLU A 1 88 ? -1.264 -9.598 2.197 1.00 98.19 88 GLU A C 1
ATOM 729 O O . GLU A 1 88 ? -1.793 -9.726 3.295 1.00 98.19 88 GLU A O 1
ATOM 734 N N . LEU A 1 89 ? -1.736 -8.746 1.291 1.00 98.50 89 LEU A N 1
ATOM 735 C CA . LEU A 1 89 ? -2.908 -7.911 1.543 1.00 98.50 89 LEU A CA 1
ATOM 736 C C . LEU A 1 89 ? -4.192 -8.741 1.670 1.00 98.50 89 LEU A C 1
ATOM 738 O O . LEU A 1 89 ? -5.032 -8.462 2.523 1.00 98.50 89 LEU A O 1
ATOM 742 N N . ARG A 1 90 ? -4.332 -9.798 0.862 1.00 98.56 90 ARG A N 1
ATOM 743 C CA . ARG A 1 90 ? -5.441 -10.755 0.982 1.00 98.56 90 ARG A CA 1
ATOM 744 C C . ARG A 1 90 ? -5.359 -11.573 2.270 1.00 98.56 90 ARG A C 1
ATOM 746 O O . ARG A 1 90 ? -6.392 -11.886 2.846 1.00 98.56 90 ARG A O 1
ATOM 753 N N . GLU A 1 91 ? -4.157 -11.941 2.710 1.00 98.25 91 GLU A N 1
ATOM 754 C CA . GLU A 1 91 ? -3.933 -12.570 4.019 1.00 98.25 91 GLU A CA 1
ATOM 755 C C . GLU A 1 91 ? -4.370 -11.638 5.148 1.00 98.25 91 GLU A C 1
ATOM 757 O O . GLU A 1 91 ? -5.177 -12.054 5.975 1.00 98.25 91 GLU A O 1
ATOM 762 N N . ALA A 1 92 ? -3.943 -10.373 5.106 1.00 98.25 92 ALA A N 1
ATOM 763 C CA . ALA A 1 92 ? -4.332 -9.368 6.086 1.00 98.25 92 ALA A CA 1
ATOM 764 C C . ALA A 1 92 ? -5.854 -9.217 6.179 1.00 98.25 92 ALA A C 1
ATOM 766 O O . ALA A 1 92 ? -6.407 -9.261 7.272 1.00 98.25 92 ALA A O 1
ATOM 767 N N . LEU A 1 93 ? -6.545 -9.071 5.040 1.00 97.81 93 LEU A N 1
ATOM 768 C CA . LEU A 1 93 ? -8.004 -8.941 5.039 1.00 97.81 93 LEU A CA 1
ATOM 769 C C . LEU A 1 93 ? -8.697 -10.175 5.611 1.00 97.81 93 LEU A C 1
ATOM 771 O O . LEU A 1 93 ? -9.580 -10.018 6.445 1.00 97.81 93 LEU A O 1
ATOM 775 N N . ARG A 1 94 ? -8.273 -11.387 5.229 1.00 97.69 94 ARG A N 1
ATOM 776 C CA . ARG A 1 94 ? -8.854 -12.618 5.788 1.00 97.69 94 ARG A CA 1
ATOM 777 C C . ARG A 1 94 ? -8.705 -12.678 7.302 1.00 97.69 94 ARG A C 1
ATOM 779 O O . ARG A 1 94 ? -9.648 -13.053 7.987 1.00 97.69 94 ARG A O 1
ATOM 786 N N . GLU A 1 95 ? -7.536 -12.318 7.823 1.00 97.38 95 GLU A N 1
ATOM 787 C CA . GLU A 1 95 ? -7.295 -12.296 9.265 1.00 97.38 95 GLU A CA 1
ATOM 788 C C . GLU A 1 95 ? -8.181 -11.255 9.957 1.00 97.38 95 GLU A C 1
ATOM 790 O O . GLU A 1 95 ? -8.847 -11.565 10.946 1.00 97.38 95 GLU A O 1
ATOM 795 N N . ILE A 1 96 ? -8.269 -10.054 9.381 1.00 96.44 96 ILE A N 1
ATOM 796 C CA . ILE A 1 96 ? -9.110 -8.973 9.892 1.00 96.44 96 ILE A CA 1
ATOM 797 C C . ILE A 1 96 ? -10.593 -9.382 9.927 1.00 96.44 96 ILE A C 1
ATOM 799 O O . ILE A 1 96 ? -11.261 -9.175 10.938 1.00 96.44 96 ILE A O 1
ATOM 803 N N . GLU A 1 97 ? -11.099 -9.976 8.847 1.00 93.44 97 GLU A N 1
ATOM 804 C CA . GLU A 1 97 ? -12.499 -10.394 8.697 1.00 93.44 97 GLU A CA 1
ATOM 805 C C . GLU A 1 97 ? -12.843 -11.638 9.528 1.00 93.44 97 GLU A C 1
ATOM 807 O O . GLU A 1 97 ? -13.991 -11.812 9.927 1.00 93.44 97 GLU A O 1
ATOM 812 N N . SER A 1 98 ? -11.862 -12.493 9.834 1.00 94.50 98 SER A N 1
ATOM 813 C CA . SER A 1 98 ? -12.071 -13.693 10.658 1.00 94.50 98 SER A CA 1
ATOM 814 C C . SER A 1 98 ? -12.319 -13.396 12.140 1.00 94.50 98 SER A C 1
ATOM 816 O O . SER A 1 98 ? -12.729 -14.281 12.897 1.00 94.50 98 SER A O 1
ATOM 818 N N . ARG A 1 99 ? -12.068 -12.158 12.578 1.00 93.38 99 ARG A N 1
ATOM 819 C CA . ARG A 1 99 ? -12.231 -11.763 13.972 1.00 93.38 99 ARG A CA 1
ATOM 820 C C . ARG A 1 99 ? -13.720 -11.603 14.317 1.00 93.38 99 ARG A C 1
ATOM 822 O O . ARG A 1 99 ? -14.404 -10.705 13.839 1.00 93.38 99 ARG A O 1
ATOM 829 N N . LEU A 1 100 ? -14.208 -12.478 15.197 1.00 87.06 100 LEU A N 1
ATOM 830 C CA . LEU A 1 100 ? -15.636 -12.640 15.510 1.00 87.06 100 LEU A CA 1
ATOM 831 C C . LEU A 1 100 ? -16.288 -11.426 16.193 1.00 87.06 100 LEU A C 1
ATOM 833 O O . LEU A 1 100 ? -17.478 -11.192 16.018 1.00 87.06 100 LEU A O 1
ATOM 837 N N . ASP A 1 101 ? -15.537 -10.654 16.980 1.00 91.38 101 ASP A N 1
ATOM 838 C CA . ASP A 1 101 ? -16.045 -9.510 17.750 1.00 91.38 101 ASP A CA 1
ATOM 839 C C . ASP A 1 101 ? -15.978 -8.181 16.982 1.00 91.38 101 ASP A C 1
ATOM 841 O O . ASP A 1 101 ? -16.329 -7.139 17.540 1.00 91.38 101 ASP A O 1
ATOM 845 N N . MET A 1 102 ? -15.572 -8.190 15.705 1.00 89.44 102 MET A N 1
ATOM 846 C CA . MET A 1 102 ? -15.312 -6.968 14.936 1.00 89.44 102 MET A CA 1
ATOM 847 C C . MET A 1 102 ? -16.485 -5.995 14.916 1.00 89.44 102 MET A C 1
ATOM 849 O O . MET A 1 102 ? -16.267 -4.796 15.052 1.00 89.44 102 MET A O 1
ATOM 853 N N . GLU A 1 103 ? -17.726 -6.460 14.795 1.00 88.06 103 GLU A N 1
ATOM 854 C CA . GLU A 1 103 ? -18.900 -5.577 14.752 1.00 88.06 103 GLU A CA 1
ATOM 855 C C . GLU A 1 103 ? -19.116 -4.788 16.049 1.00 88.06 103 GLU A C 1
ATOM 857 O O . GLU A 1 103 ? -19.621 -3.667 16.005 1.00 88.06 103 GLU A O 1
ATOM 862 N N . THR A 1 104 ? -18.674 -5.335 17.183 1.00 92.94 104 THR A N 1
ATOM 863 C CA . THR A 1 104 ? -18.834 -4.725 18.513 1.00 92.94 104 THR A CA 1
ATOM 864 C C . THR A 1 104 ? -17.758 -3.688 18.835 1.00 92.94 104 THR A C 1
ATOM 866 O O . THR A 1 104 ? -17.932 -2.873 19.741 1.00 92.94 104 THR A O 1
ATOM 869 N N . LEU A 1 105 ? -16.656 -3.692 18.080 1.00 94.75 105 LEU A N 1
ATOM 870 C CA . LEU A 1 105 ? -15.524 -2.805 18.306 1.00 94.75 105 LEU A CA 1
ATOM 871 C C . LEU A 1 105 ? -15.803 -1.382 17.831 1.00 94.75 105 LEU A C 1
ATOM 873 O O . LEU A 1 105 ? -16.386 -1.138 16.767 1.00 94.75 105 LEU A O 1
ATOM 877 N N . THR A 1 106 ? -15.250 -0.424 18.567 1.00 96.25 106 THR A N 1
ATOM 878 C CA . THR A 1 106 ? -15.165 0.959 18.105 1.00 96.25 106 THR A CA 1
ATOM 879 C C . THR A 1 106 ? -14.272 1.060 16.865 1.00 96.25 106 THR A C 1
ATOM 881 O O . THR A 1 106 ? -13.353 0.264 16.656 1.00 96.25 106 THR A O 1
ATOM 884 N N . LEU A 1 107 ? -14.470 2.101 16.049 1.00 96.38 107 LEU A N 1
ATOM 885 C CA . LEU A 1 107 ? -13.622 2.351 14.874 1.00 96.38 107 LEU A CA 1
ATOM 886 C C . LEU A 1 107 ? -12.126 2.440 15.234 1.00 96.38 107 LEU A C 1
ATOM 888 O O . LEU A 1 107 ? -11.271 2.000 14.470 1.00 96.38 107 LEU A O 1
ATOM 892 N N . LYS A 1 108 ? -11.804 2.967 16.420 1.00 96.88 108 LYS A N 1
ATOM 893 C CA . LYS A 1 108 ? -10.428 3.065 16.917 1.00 96.88 108 LYS A CA 1
ATOM 894 C C . LYS A 1 108 ? -9.816 1.690 17.199 1.00 96.88 108 LYS A C 1
ATOM 896 O O . LYS A 1 108 ? -8.649 1.471 16.887 1.00 96.88 108 LYS A O 1
ATOM 901 N N . GLU A 1 109 ? -10.584 0.766 17.765 1.00 97.44 109 GLU A N 1
ATOM 902 C CA . GLU A 1 109 ? -10.137 -0.608 18.026 1.00 97.44 109 GLU A CA 1
ATOM 903 C C . GLU A 1 109 ? -9.997 -1.408 16.730 1.00 97.44 109 GLU A C 1
ATOM 905 O O . GLU A 1 109 ? -8.975 -2.068 16.539 1.00 97.44 109 GLU A O 1
ATOM 910 N N . LYS A 1 110 ? -10.951 -1.270 15.796 1.00 97.50 110 LYS A N 1
ATOM 911 C CA . LYS A 1 110 ? -10.852 -1.836 14.437 1.00 97.50 110 LYS A CA 1
ATOM 912 C C . LYS A 1 110 ? -9.582 -1.362 13.727 1.00 97.50 110 LYS A C 1
ATOM 914 O O . LYS A 1 110 ? -8.811 -2.170 13.216 1.00 97.50 110 LYS A O 1
ATOM 919 N N . SER A 1 111 ? -9.345 -0.050 13.748 1.00 97.94 111 SER A N 1
ATOM 920 C CA . SER A 1 111 ? -8.151 0.607 13.201 1.00 97.94 111 SER A CA 1
ATOM 921 C C . SER A 1 111 ? -6.861 0.061 13.812 1.00 97.94 111 SER A C 1
ATOM 923 O O . SER A 1 111 ? -5.919 -0.286 13.092 1.00 97.94 111 SER A O 1
ATOM 925 N N . ALA A 1 112 ? -6.815 -0.048 15.143 1.00 97.94 112 ALA A N 1
ATOM 926 C CA . ALA A 1 112 ? -5.655 -0.563 15.860 1.00 97.94 112 ALA A CA 1
ATOM 927 C C . ALA A 1 112 ? -5.371 -2.026 15.498 1.00 97.94 112 ALA A C 1
ATOM 929 O O . ALA A 1 112 ? -4.219 -2.373 15.244 1.00 97.94 112 ALA A O 1
ATOM 930 N N . PHE A 1 113 ? -6.414 -2.853 15.406 1.00 98.12 113 PHE A N 1
ATOM 931 C CA . PHE A 1 113 ? -6.293 -4.254 15.024 1.00 98.12 113 PHE A CA 1
ATOM 932 C C . PHE A 1 113 ? -5.786 -4.420 13.587 1.00 98.12 113 PHE A C 1
ATOM 934 O O . PHE A 1 113 ? -4.754 -5.053 13.382 1.00 98.12 113 PHE A O 1
ATOM 941 N N . ALA A 1 114 ? -6.421 -3.765 12.608 1.00 98.25 114 ALA A N 1
ATOM 942 C CA . ALA A 1 114 ? -5.982 -3.805 11.211 1.00 98.25 114 ALA A CA 1
ATOM 943 C C . ALA A 1 114 ? -4.542 -3.288 11.032 1.00 98.25 114 ALA A C 1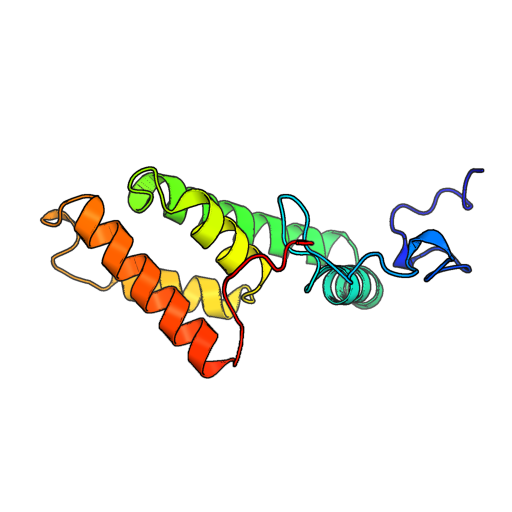
ATOM 945 O O . ALA A 1 114 ? -3.754 -3.853 10.272 1.00 98.25 114 ALA A O 1
ATOM 946 N N . THR A 1 115 ? -4.167 -2.237 11.772 1.00 98.38 115 THR A N 1
ATOM 947 C CA . THR A 1 115 ? -2.783 -1.736 11.809 1.00 98.38 115 THR A CA 1
ATOM 948 C C . THR A 1 115 ? -1.820 -2.798 12.345 1.00 98.38 115 THR A C 1
ATOM 950 O O . THR A 1 115 ? -0.723 -2.946 11.805 1.00 98.38 115 THR A O 1
ATOM 953 N N . GLY A 1 116 ? -2.215 -3.529 13.391 1.00 98.38 116 GLY A N 1
ATOM 954 C CA . GLY A 1 116 ? -1.441 -4.623 13.979 1.00 98.38 116 GLY A CA 1
ATOM 955 C C . GLY A 1 116 ? -1.170 -5.743 12.978 1.00 98.38 116 GLY A C 1
ATOM 956 O O . GLY A 1 116 ? -0.006 -6.036 12.718 1.00 98.38 116 GLY A O 1
ATOM 957 N N . VAL A 1 117 ? -2.222 -6.266 12.341 1.00 98.56 117 VAL A N 1
ATOM 958 C CA . VAL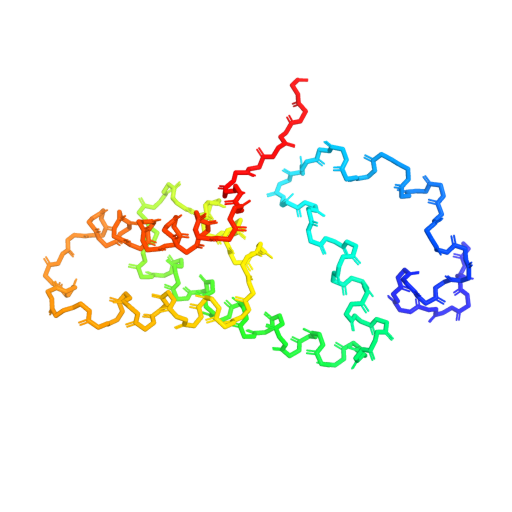 A 1 117 ? -2.136 -7.336 11.327 1.00 98.56 117 VAL A CA 1
ATOM 959 C C . VAL A 1 117 ? -1.182 -6.954 10.189 1.00 98.56 117 VAL A C 1
ATOM 961 O O . VAL A 1 117 ? -0.239 -7.679 9.868 1.00 98.56 117 VAL A O 1
ATOM 964 N N . LEU A 1 118 ? -1.360 -5.761 9.609 1.00 98.69 118 LEU A N 1
ATOM 965 C CA . LEU A 1 118 ? -0.489 -5.273 8.532 1.00 98.69 118 LEU A CA 1
ATOM 966 C C . LEU A 1 118 ? 0.964 -5.094 8.996 1.00 98.69 118 LEU A C 1
ATOM 968 O O . LEU A 1 118 ? 1.893 -5.394 8.245 1.00 98.69 118 LEU A O 1
ATOM 972 N N . SER A 1 119 ? 1.172 -4.626 10.229 1.00 98.44 119 SER A N 1
ATOM 973 C CA . SER A 1 119 ? 2.514 -4.453 10.798 1.00 98.44 119 SER A CA 1
ATOM 974 C C . SER A 1 119 ? 3.205 -5.794 11.048 1.00 98.44 119 SER A C 1
ATOM 976 O O . SER A 1 119 ? 4.413 -5.903 10.838 1.00 98.44 119 SER A O 1
ATOM 978 N N . GLU A 1 120 ? 2.466 -6.826 11.454 1.00 98.38 120 GLU A N 1
ATOM 979 C CA . GLU A 1 120 ? 2.998 -8.174 11.652 1.00 98.38 120 GLU A CA 1
ATOM 980 C C . GLU A 1 120 ? 3.419 -8.810 10.323 1.00 98.38 120 GLU A C 1
ATOM 982 O O . GLU A 1 120 ? 4.541 -9.311 10.199 1.00 98.38 120 GLU A O 1
ATOM 987 N N . ILE A 1 121 ? 2.568 -8.722 9.296 1.00 98.25 121 ILE A N 1
ATOM 988 C CA . ILE A 1 121 ? 2.900 -9.171 7.935 1.00 98.25 121 ILE A CA 1
ATOM 989 C C . ILE A 1 121 ? 4.149 -8.447 7.420 1.00 98.25 121 ILE A C 1
ATOM 991 O O . ILE A 1 121 ? 5.098 -9.087 6.959 1.00 98.25 121 ILE A O 1
ATOM 995 N N . ALA A 1 122 ? 4.195 -7.121 7.554 1.00 97.50 122 ALA A N 1
ATOM 996 C CA . ALA A 1 122 ? 5.343 -6.331 7.130 1.00 97.50 122 ALA A CA 1
ATOM 997 C C . ALA A 1 122 ? 6.622 -6.700 7.901 1.00 97.50 122 ALA A C 1
ATOM 999 O O . ALA A 1 122 ? 7.689 -6.825 7.299 1.00 97.50 122 ALA A O 1
ATOM 1000 N N . SER A 1 123 ? 6.514 -6.976 9.204 1.00 97.25 123 SER A N 1
ATOM 1001 C CA . SER A 1 123 ? 7.633 -7.426 10.043 1.00 97.25 123 SER A CA 1
ATOM 1002 C C . SER A 1 123 ? 8.196 -8.767 9.574 1.00 97.25 123 SER A C 1
ATOM 1004 O O . SER A 1 123 ? 9.410 -8.888 9.396 1.00 97.25 123 SER A O 1
ATOM 1006 N N . ARG A 1 124 ? 7.332 -9.750 9.272 1.00 95.94 124 ARG A N 1
ATOM 1007 C CA . ARG A 1 124 ? 7.740 -11.050 8.701 1.00 95.94 124 ARG A CA 1
ATOM 1008 C C . ARG A 1 124 ? 8.503 -10.890 7.380 1.00 95.94 124 ARG A C 1
ATOM 1010 O O . ARG A 1 124 ? 9.383 -11.692 7.071 1.00 95.94 124 ARG A O 1
ATOM 1017 N N . ARG A 1 125 ? 8.198 -9.837 6.618 1.00 90.56 125 ARG A N 1
ATOM 1018 C CA . ARG A 1 125 ? 8.830 -9.506 5.331 1.00 90.56 125 ARG A CA 1
ATOM 1019 C C . ARG A 1 125 ? 9.963 -8.488 5.419 1.00 90.56 125 ARG A C 1
ATOM 1021 O O . ARG A 1 125 ? 10.561 -8.180 4.394 1.00 90.56 125 ARG A O 1
ATOM 1028 N N . LYS A 1 126 ? 10.288 -7.995 6.620 1.00 94.56 126 LYS A N 1
ATOM 1029 C CA . LYS A 1 126 ? 11.277 -6.926 6.851 1.00 94.56 126 LYS A CA 1
ATOM 1030 C C . LYS A 1 126 ? 10.972 -5.647 6.054 1.00 94.56 126 LYS A C 1
ATOM 1032 O O . LYS A 1 126 ? 11.880 -4.964 5.586 1.00 94.56 126 LYS A O 1
ATOM 1037 N N . VAL A 1 127 ? 9.689 -5.323 5.908 1.00 94.56 127 VAL A N 1
ATOM 1038 C CA . VAL A 1 127 ? 9.202 -4.111 5.243 1.00 94.56 127 VAL A CA 1
ATOM 1039 C C . VAL A 1 127 ? 8.853 -3.064 6.300 1.00 94.56 127 VAL A C 1
ATOM 1041 O O . VAL A 1 127 ? 8.030 -3.301 7.177 1.00 94.56 127 VAL A O 1
ATOM 1044 N N . ASP A 1 128 ? 9.451 -1.877 6.209 1.00 94.19 128 ASP A N 1
ATOM 1045 C CA . ASP A 1 128 ? 9.074 -0.734 7.051 1.00 94.19 128 ASP A CA 1
ATOM 1046 C C . ASP A 1 128 ? 7.835 -0.031 6.476 1.00 94.19 128 ASP A C 1
ATOM 1048 O O . ASP A 1 128 ? 7.877 0.433 5.340 1.00 94.19 128 ASP A O 1
ATOM 1052 N N . LEU A 1 129 ? 6.740 0.093 7.228 1.0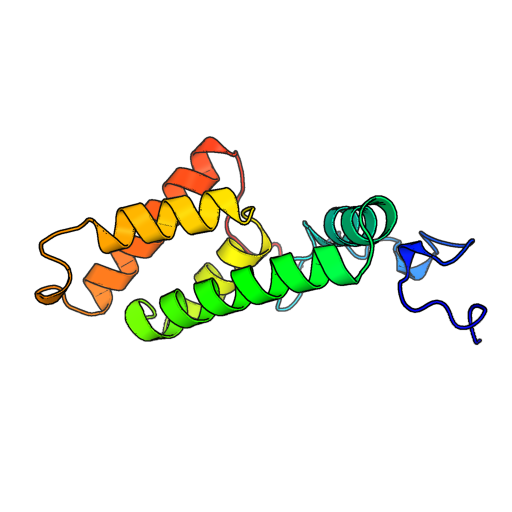0 95.88 129 LEU A N 1
ATOM 1053 C CA . LEU A 1 129 ? 5.498 0.744 6.776 1.00 95.88 129 LEU A CA 1
ATOM 1054 C C . LEU A 1 129 ? 5.475 2.256 7.066 1.00 95.88 129 LEU A C 1
ATOM 1056 O O . LEU A 1 129 ? 4.495 2.796 7.586 1.00 95.88 129 LEU A O 1
ATOM 1060 N N . LYS A 1 130 ? 6.564 2.959 6.739 1.00 94.06 130 LYS A N 1
ATOM 1061 C CA . LYS A 1 130 ? 6.698 4.413 6.916 1.00 94.06 130 LYS A CA 1
ATOM 1062 C C . LYS A 1 130 ? 7.197 5.095 5.649 1.00 94.06 130 LYS A C 1
ATOM 1064 O O . LYS A 1 130 ? 7.906 4.494 4.851 1.00 94.06 130 LYS A O 1
ATOM 1069 N N . LEU A 1 131 ? 6.831 6.366 5.483 1.00 94.25 131 LEU A N 1
ATOM 1070 C CA . LEU A 1 131 ? 7.401 7.207 4.431 1.00 94.25 131 LEU A CA 1
ATOM 1071 C C . LEU A 1 131 ? 8.782 7.715 4.856 1.00 94.25 131 LEU A C 1
ATOM 1073 O O . LEU A 1 131 ? 8.934 8.259 5.952 1.00 94.25 131 LEU A O 1
ATOM 1077 N N . HIS A 1 132 ? 9.767 7.583 3.977 1.00 93.38 132 HIS A N 1
ATOM 1078 C CA . HIS A 1 132 ? 11.135 8.067 4.157 1.00 93.38 132 HIS A CA 1
ATOM 1079 C C . HIS A 1 132 ? 11.274 9.457 3.544 1.00 93.38 132 HIS A C 1
ATOM 1081 O O . HIS A 1 132 ? 11.645 9.611 2.390 1.00 93.38 132 HIS A O 1
ATOM 1087 N N . ARG A 1 133 ? 10.920 10.493 4.304 1.00 91.25 133 ARG A N 1
ATOM 1088 C CA . ARG A 1 133 ? 10.934 11.877 3.810 1.00 91.25 133 ARG A CA 1
ATOM 1089 C C . ARG A 1 133 ? 12.299 12.529 3.996 1.00 91.25 133 ARG A C 1
ATOM 1091 O O . ARG A 1 133 ? 12.985 12.264 4.985 1.00 91.25 133 ARG A O 1
ATOM 1098 N N . LYS A 1 134 ? 12.647 13.435 3.080 1.00 89.00 134 LYS A N 1
ATOM 1099 C CA . LYS A 1 134 ? 13.799 14.325 3.244 1.00 89.00 134 LYS A CA 1
ATOM 1100 C C . LYS A 1 134 ? 13.589 15.193 4.490 1.00 89.00 134 LYS A C 1
ATOM 1102 O O . LYS A 1 134 ? 12.488 15.709 4.689 1.00 89.00 134 LYS A O 1
ATOM 1107 N N . LYS A 1 135 ? 14.619 15.273 5.335 1.00 76.06 135 LYS A N 1
ATOM 1108 C CA . LYS A 1 135 ? 14.643 16.158 6.506 1.00 76.06 135 LYS A CA 1
ATOM 1109 C C . LYS A 1 135 ? 14.830 17.610 6.095 1.00 76.06 135 LYS A C 1
ATOM 1111 O O . LYS A 1 135 ? 15.531 17.836 5.082 1.00 76.06 135 LYS A O 1
#

Secondary structure (DSSP, 8-state):
---TT-SSGGGSTT-S-GGGTTTTSS--SS--TTHHHHHHHHHHH-HHHHHHHHHHHHHHHHHHHHHH--SS-HHHHHHHHHHS-HHHHHHHHHHHHT-TTGGGS-HHHHHHHHHHHHHHHHHHTT---S-----

Radius of gyration: 17.23 Å; chains: 1; bounding box: 38×30×48 Å